Protein AF-A0A2E0AFM7-F1 (afdb_monomer_lite)

pLDDT: mean 86.43, std 8.31, range [65.31, 95.88]

Structure (mmCIF, N/CA/C/O backbone):
data_AF-A0A2E0AFM7-F1
#
_entry.id   AF-A0A2E0AFM7-F1
#
loop_
_atom_site.group_PDB
_atom_site.id
_atom_site.type_symbol
_atom_site.label_atom_id
_atom_site.label_alt_id
_atom_site.label_comp_id
_atom_site.label_asym_id
_atom_site.label_entity_id
_atom_site.label_seq_id
_atom_site.pdbx_PDB_ins_code
_atom_site.Cartn_x
_atom_site.Cartn_y
_atom_site.Cartn_z
_atom_site.occupancy
_atom_site.B_iso_or_equiv
_atom_site.auth_seq_id
_atom_site.auth_comp_id
_atom_site.auth_asym_id
_atom_site.auth_atom_id
_atom_site.pdbx_PDB_model_num
ATOM 1 N N . ALA A 1 1 ? 18.529 2.459 -20.589 1.00 71.50 1 ALA A N 1
ATOM 2 C CA . ALA A 1 1 ? 19.349 2.223 -19.376 1.00 71.50 1 ALA A CA 1
ATOM 3 C C . ALA A 1 1 ? 18.419 2.007 -18.179 1.00 71.50 1 ALA A C 1
ATOM 5 O O . ALA A 1 1 ? 17.248 2.343 -18.295 1.00 71.50 1 ALA A O 1
ATOM 6 N N . GLY A 1 2 ? 18.890 1.439 -17.065 1.00 82.94 2 GLY A N 1
ATOM 7 C CA . GLY A 1 2 ? 18.041 1.170 -15.887 1.00 82.94 2 GLY A CA 1
ATOM 8 C C . GLY A 1 2 ? 17.238 -0.136 -15.984 1.00 82.94 2 GLY A C 1
ATOM 9 O O . GLY A 1 2 ? 17.667 -1.060 -16.674 1.00 82.94 2 GLY A O 1
ATOM 10 N N . LEU A 1 3 ? 16.091 -0.222 -15.296 1.00 82.12 3 LEU A N 1
ATOM 11 C CA . LEU A 1 3 ? 15.252 -1.436 -15.235 1.00 82.12 3 LEU A CA 1
ATOM 12 C C . LEU A 1 3 ? 14.802 -1.925 -16.624 1.00 82.12 3 LEU A C 1
ATOM 14 O O . LEU A 1 3 ? 14.878 -3.121 -16.895 1.00 82.12 3 LEU A O 1
ATOM 18 N N . VAL A 1 4 ? 14.500 -1.003 -17.546 1.00 80.94 4 VAL A N 1
ATOM 19 C CA . VAL A 1 4 ? 14.212 -1.310 -18.964 1.00 80.94 4 VAL A CA 1
ATOM 20 C C . VAL A 1 4 ? 15.354 -2.089 -19.624 1.00 80.94 4 VAL A C 1
ATOM 22 O O . VAL A 1 4 ? 15.128 -3.043 -20.356 1.00 80.94 4 VAL A O 1
ATOM 25 N N . ALA A 1 5 ? 16.610 -1.715 -19.356 1.00 82.75 5 ALA A N 1
ATOM 26 C CA . ALA A 1 5 ? 17.767 -2.394 -19.946 1.00 82.75 5 ALA A CA 1
ATOM 27 C C . ALA A 1 5 ? 18.069 -3.750 -19.287 1.00 82.75 5 ALA A C 1
ATOM 29 O O . ALA A 1 5 ? 18.787 -4.560 -19.866 1.00 82.75 5 ALA A O 1
ATOM 30 N N . ARG A 1 6 ? 17.550 -3.993 -18.076 1.00 84.06 6 ARG A N 1
ATOM 31 C CA . ARG A 1 6 ? 17.683 -5.277 -17.374 1.00 84.06 6 ARG A CA 1
ATOM 32 C C . ARG A 1 6 ? 16.665 -6.307 -17.857 1.00 84.06 6 ARG A C 1
ATOM 34 O O . ARG A 1 6 ? 16.982 -7.490 -17.804 1.00 84.06 6 ARG A O 1
ATOM 41 N N . GLY A 1 7 ? 15.481 -5.871 -18.301 1.00 80.62 7 GLY A N 1
ATOM 42 C CA . GLY A 1 7 ? 14.502 -6.701 -19.016 1.00 80.62 7 GLY A CA 1
ATOM 43 C C . GLY A 1 7 ? 14.036 -7.953 -18.269 1.00 80.62 7 GLY A C 1
ATOM 44 O O . GLY A 1 7 ? 13.698 -8.950 -18.899 1.00 80.62 7 GLY A O 1
ATOM 45 N N . ARG A 1 8 ? 14.072 -7.954 -16.931 1.00 79.81 8 ARG A N 1
ATOM 46 C CA . ARG A 1 8 ? 13.633 -9.112 -16.146 1.00 79.81 8 ARG A CA 1
ATOM 47 C C . ARG A 1 8 ? 12.115 -9.133 -16.069 1.00 79.81 8 ARG A C 1
ATOM 49 O O . ARG A 1 8 ? 11.496 -8.166 -15.642 1.00 79.81 8 ARG A O 1
ATOM 56 N N . HIS A 1 9 ? 11.542 -10.261 -16.447 1.00 78.94 9 HIS A N 1
ATOM 57 C CA . HIS A 1 9 ? 10.104 -10.492 -16.406 1.00 78.94 9 HIS A CA 1
ATOM 58 C C . HIS A 1 9 ? 9.652 -10.747 -14.960 1.00 78.94 9 HIS A C 1
ATOM 60 O O . HIS A 1 9 ? 10.287 -11.509 -14.224 1.00 78.94 9 HIS A O 1
ATOM 66 N N . GLY A 1 10 ? 8.549 -10.114 -14.561 1.00 70.44 10 GLY A N 1
ATOM 67 C CA . GLY A 1 10 ? 7.923 -10.276 -13.246 1.00 70.44 10 GLY A CA 1
ATOM 68 C C . GLY A 1 10 ? 6.701 -11.196 -13.293 1.00 70.44 10 GLY A C 1
ATOM 69 O O . GLY A 1 10 ? 6.181 -11.497 -14.367 1.00 70.44 10 GLY A O 1
ATOM 70 N N . VAL A 1 11 ? 6.229 -11.639 -12.121 1.00 68.38 11 VAL A N 1
ATOM 71 C CA . VAL A 1 11 ? 4.944 -12.355 -11.949 1.00 68.38 11 VAL A CA 1
ATOM 72 C C . VAL A 1 11 ? 4.794 -13.548 -12.912 1.00 68.38 11 VAL A C 1
ATOM 74 O O . VAL A 1 11 ? 3.849 -13.640 -13.690 1.00 68.38 11 VAL A O 1
ATOM 77 N N . GLY A 1 12 ? 5.793 -14.435 -12.944 1.00 71.75 12 GLY A N 1
ATOM 78 C CA . GLY A 1 12 ? 5.764 -15.625 -13.807 1.00 71.75 12 GLY A CA 1
ATOM 79 C C . GLY A 1 12 ? 5.738 -15.341 -15.318 1.00 71.75 12 GLY A C 1
ATOM 80 O O . GLY A 1 12 ? 5.405 -16.238 -16.085 1.00 71.75 12 GLY A O 1
ATOM 81 N N . GLY A 1 13 ? 6.080 -14.121 -15.753 1.00 72.25 13 GLY A N 1
ATOM 82 C CA . GLY A 1 13 ? 6.061 -13.702 -17.160 1.00 72.25 13 GLY A CA 1
ATOM 83 C C . GLY A 1 13 ? 4.856 -12.844 -17.558 1.00 72.25 13 GLY A C 1
ATOM 84 O O . GLY A 1 13 ? 4.757 -12.460 -18.719 1.00 72.25 13 GLY A O 1
ATOM 85 N N . LEU A 1 14 ? 3.958 -12.517 -16.620 1.00 70.56 14 LEU A N 1
ATOM 86 C CA . LEU A 1 14 ? 2.806 -11.638 -16.870 1.00 70.56 14 LEU A CA 1
ATOM 87 C C . LEU A 1 14 ? 3.190 -10.159 -16.975 1.00 70.56 14 LEU A C 1
ATOM 89 O O . LEU A 1 14 ? 2.445 -9.369 -17.550 1.00 70.56 14 LEU A O 1
ATOM 93 N N . VAL A 1 15 ? 4.351 -9.784 -16.435 1.00 74.88 15 VAL A N 1
ATOM 94 C CA . VAL A 1 15 ? 4.876 -8.424 -16.529 1.00 74.88 15 VAL A CA 1
ATOM 95 C C . VAL A 1 15 ? 6.088 -8.415 -17.469 1.00 74.88 15 VAL A C 1
ATOM 97 O O . VAL A 1 15 ? 7.057 -9.131 -17.187 1.00 74.88 15 VAL A O 1
ATOM 100 N N . PRO A 1 16 ? 6.060 -7.614 -18.555 1.00 71.50 16 PRO A N 1
ATOM 101 C CA . PRO A 1 16 ? 7.094 -7.632 -19.590 1.00 71.50 16 PRO A CA 1
ATOM 102 C C . PRO A 1 16 ? 8.472 -7.204 -19.071 1.00 71.50 16 PRO A C 1
ATOM 104 O O . PRO A 1 16 ? 9.474 -7.771 -19.501 1.00 71.50 16 PRO A O 1
ATOM 107 N N . ASP A 1 17 ? 8.535 -6.269 -18.117 1.00 78.31 17 ASP A N 1
ATOM 108 C CA . ASP A 1 17 ? 9.766 -5.916 -17.408 1.00 78.31 17 ASP A CA 1
ATOM 109 C C . ASP A 1 17 ? 9.515 -5.356 -15.985 1.00 78.31 17 ASP A C 1
ATOM 111 O O . ASP A 1 17 ? 8.395 -5.014 -15.604 1.00 78.31 17 ASP A O 1
ATOM 115 N N . GLU A 1 18 ? 10.576 -5.251 -15.176 1.00 79.50 18 GLU A N 1
ATOM 116 C CA . GLU A 1 18 ? 10.545 -4.746 -13.790 1.00 79.50 18 GLU A CA 1
ATOM 117 C C . GLU A 1 18 ? 10.023 -3.292 -13.649 1.00 79.50 18 GLU A C 1
ATOM 119 O O . GLU A 1 18 ? 9.825 -2.837 -12.523 1.00 79.50 18 GLU A O 1
ATOM 124 N N . THR A 1 19 ? 9.786 -2.534 -14.732 1.00 83.94 19 THR A N 1
ATOM 125 C CA . THR A 1 19 ? 9.313 -1.138 -14.619 1.00 83.94 19 THR A CA 1
ATOM 126 C C . THR A 1 19 ? 7.907 -1.021 -14.053 1.00 83.94 19 THR A C 1
ATOM 128 O O . THR A 1 19 ? 7.588 0.006 -13.466 1.00 83.94 19 THR A O 1
ATOM 131 N N . HIS A 1 20 ? 7.096 -2.077 -14.126 1.00 83.19 20 HIS A N 1
ATOM 132 C CA . HIS A 1 20 ? 5.780 -2.109 -13.487 1.00 83.19 20 HIS A CA 1
ATOM 133 C C . HIS A 1 20 ? 5.837 -1.782 -11.987 1.00 83.19 20 HIS A C 1
ATOM 135 O O . HIS A 1 20 ? 4.958 -1.097 -11.473 1.00 83.19 20 HIS A O 1
ATOM 141 N N . PHE A 1 21 ? 6.899 -2.195 -11.286 1.00 81.94 21 PHE A N 1
ATOM 142 C CA . PHE A 1 21 ? 7.072 -1.886 -9.863 1.00 81.94 21 PHE A CA 1
ATOM 143 C C . PHE A 1 21 ? 7.312 -0.393 -9.593 1.00 81.94 21 PHE A C 1
ATOM 145 O O . PHE A 1 21 ? 7.144 0.056 -8.463 1.00 81.94 21 PHE A O 1
ATOM 152 N N . LEU A 1 22 ? 7.685 0.387 -10.615 1.00 88.00 22 LEU A N 1
ATOM 153 C CA . LEU A 1 22 ? 7.825 1.837 -10.498 1.00 88.00 22 LEU A CA 1
ATOM 154 C C . LEU A 1 22 ? 6.474 2.556 -10.475 1.00 88.00 22 LEU A C 1
ATOM 156 O O . LEU A 1 22 ? 6.435 3.698 -10.033 1.00 88.00 22 LEU A O 1
ATOM 160 N N . ASN A 1 23 ? 5.378 1.913 -10.892 1.00 86.12 23 ASN A N 1
ATOM 161 C CA . ASN A 1 23 ? 4.058 2.548 -10.897 1.00 86.12 23 ASN A CA 1
ATOM 162 C C . ASN A 1 23 ? 3.649 3.010 -9.494 1.00 86.12 23 ASN A C 1
ATOM 164 O O . ASN A 1 23 ? 3.292 4.167 -9.336 1.00 86.12 23 ASN A O 1
ATOM 168 N N . ALA A 1 24 ? 3.853 2.185 -8.460 1.00 86.50 24 ALA A N 1
ATOM 169 C CA . ALA A 1 24 ? 3.566 2.580 -7.077 1.00 86.50 24 ALA A CA 1
ATOM 170 C C . ALA A 1 24 ? 4.352 3.832 -6.633 1.00 86.50 24 ALA A C 1
ATOM 172 O O . ALA A 1 24 ? 3.865 4.634 -5.836 1.00 86.50 24 ALA A O 1
ATOM 173 N N . LEU A 1 25 ? 5.571 4.020 -7.157 1.00 88.19 25 LEU A N 1
ATOM 174 C CA . LEU A 1 25 ? 6.370 5.216 -6.888 1.00 88.19 25 LEU A CA 1
ATOM 175 C C . LEU A 1 25 ? 5.854 6.426 -7.669 1.00 88.19 25 LEU A C 1
ATOM 177 O O . LEU A 1 25 ? 5.8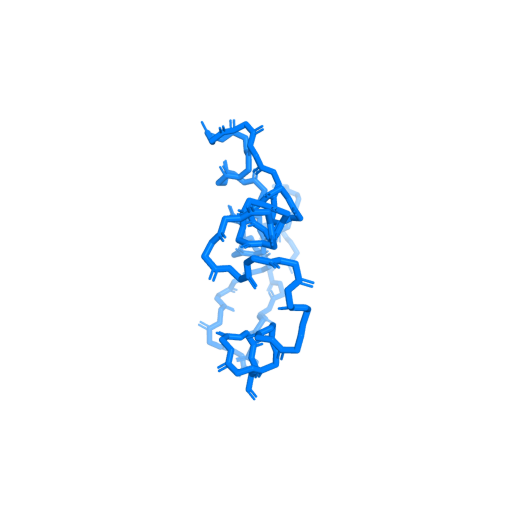32 7.522 -7.120 1.00 88.19 25 LEU A O 1
ATOM 181 N N . HIS A 1 26 ? 5.447 6.246 -8.926 1.00 90.56 26 HIS A N 1
ATOM 182 C CA . HIS A 1 26 ? 4.836 7.318 -9.711 1.00 90.56 26 HIS A CA 1
ATOM 183 C C . HIS A 1 26 ? 3.526 7.792 -9.083 1.00 90.56 26 HIS A C 1
ATOM 185 O O . HIS A 1 26 ? 3.366 8.994 -8.896 1.00 90.56 26 HIS A O 1
ATOM 191 N N . ASP A 1 27 ? 2.665 6.864 -8.666 1.00 88.88 27 ASP A N 1
ATOM 192 C CA . ASP A 1 27 ? 1.406 7.176 -7.991 1.00 88.88 27 ASP A CA 1
ATOM 193 C C . ASP A 1 27 ? 1.674 7.952 -6.696 1.00 88.88 27 ASP A C 1
ATOM 195 O O . ASP A 1 27 ? 1.064 8.992 -6.460 1.00 88.88 27 ASP A O 1
ATOM 199 N N . SER A 1 28 ? 2.674 7.528 -5.909 1.00 91.06 28 SER A N 1
ATOM 200 C CA . SER A 1 28 ? 3.060 8.240 -4.681 1.00 91.06 28 SER A CA 1
ATOM 201 C C . SER A 1 28 ? 3.572 9.661 -4.945 1.00 91.06 28 SER A C 1
ATOM 203 O O . SER A 1 28 ? 3.375 10.564 -4.133 1.00 91.06 28 SER A O 1
ATOM 205 N N . LEU A 1 29 ? 4.263 9.877 -6.069 1.00 92.38 29 LEU A N 1
ATOM 206 C CA . LEU A 1 29 ? 4.733 11.204 -6.470 1.00 92.38 29 LEU A CA 1
ATOM 207 C C . LEU A 1 29 ? 3.591 12.088 -6.981 1.00 92.38 29 LEU A C 1
ATOM 209 O O . LEU A 1 29 ? 3.622 13.295 -6.751 1.00 92.38 29 LEU A O 1
ATOM 213 N N . GLU A 1 30 ? 2.608 11.508 -7.670 1.00 92.25 30 GLU A N 1
ATOM 214 C CA . GLU A 1 30 ? 1.452 12.228 -8.205 1.00 92.25 30 GLU A CA 1
ATOM 215 C C . GLU A 1 30 ? 0.491 12.664 -7.093 1.00 92.25 30 GLU A C 1
ATOM 217 O O . GLU A 1 30 ? 0.043 13.812 -7.075 1.00 92.25 30 GLU A O 1
ATOM 222 N N . THR A 1 31 ? 0.214 11.780 -6.134 1.00 91.31 31 THR A N 1
ATOM 223 C CA . THR A 1 31 ? -0.682 12.064 -5.002 1.00 91.31 31 THR A CA 1
ATOM 224 C C . THR A 1 31 ? 0.021 12.799 -3.861 1.00 91.31 31 THR A C 1
ATOM 226 O O . THR A 1 31 ? -0.635 13.443 -3.041 1.00 91.31 31 THR A O 1
ATOM 229 N N . GLY A 1 32 ? 1.353 12.709 -3.787 1.00 93.31 32 GLY A N 1
ATOM 230 C CA . GLY A 1 32 ? 2.134 13.168 -2.639 1.00 93.31 32 GLY A CA 1
ATOM 231 C C . GLY A 1 32 ? 1.928 12.312 -1.384 1.00 93.31 32 GLY A C 1
ATOM 232 O O . GLY A 1 32 ? 2.298 12.746 -0.294 1.00 93.31 32 GLY A O 1
ATOM 233 N N . MET A 1 33 ? 1.329 11.128 -1.526 1.00 92.94 33 MET A N 1
ATOM 234 C CA . MET A 1 33 ? 1.012 10.203 -0.442 1.00 92.94 33 MET A CA 1
ATOM 235 C C . MET A 1 33 ? 1.656 8.852 -0.715 1.00 92.94 33 MET A C 1
ATOM 237 O O . MET A 1 33 ? 1.599 8.329 -1.821 1.00 92.94 33 MET A O 1
ATOM 241 N N . THR A 1 34 ? 2.267 8.263 0.304 1.00 93.31 34 THR A N 1
ATOM 242 C CA . THR A 1 34 ? 2.751 6.885 0.224 1.00 93.31 34 THR A CA 1
ATOM 243 C C . THR A 1 34 ? 1.609 5.901 0.503 1.00 93.31 34 THR A C 1
ATOM 245 O O . THR A 1 34 ? 0.633 6.266 1.160 1.00 93.31 34 THR A O 1
ATOM 248 N N . PRO A 1 35 ? 1.741 4.613 0.134 1.00 90.69 35 PRO A N 1
ATOM 249 C CA . PRO A 1 35 ? 0.764 3.592 0.527 1.00 90.69 35 PRO A CA 1
ATOM 250 C C . PRO A 1 35 ? 0.560 3.492 2.049 1.00 90.69 35 PRO A C 1
ATOM 252 O O . PRO A 1 35 ? -0.502 3.096 2.518 1.00 90.69 35 PRO A O 1
ATOM 255 N N . ALA A 1 36 ? 1.568 3.860 2.849 1.00 92.88 36 ALA A N 1
ATOM 256 C CA . ALA A 1 36 ? 1.427 3.908 4.301 1.00 92.88 36 ALA A CA 1
ATOM 257 C C . ALA A 1 36 ? 0.511 5.057 4.754 1.00 92.88 36 ALA A C 1
ATOM 259 O O . ALA A 1 36 ? -0.234 4.886 5.717 1.00 92.88 36 ALA A O 1
ATOM 260 N N . ASP A 1 37 ? 0.536 6.196 4.059 1.00 93.88 37 ASP A N 1
ATOM 261 C CA . ASP A 1 37 ? -0.347 7.329 4.348 1.00 93.88 37 ASP A CA 1
ATOM 262 C C . ASP A 1 37 ? -1.811 6.972 4.060 1.00 93.88 37 ASP A C 1
ATOM 264 O O . ASP A 1 37 ? -2.687 7.298 4.859 1.00 93.88 37 ASP A O 1
ATOM 268 N N . GLU A 1 38 ? -2.073 6.214 2.990 1.00 92.38 38 GLU A N 1
ATOM 269 C CA . GLU A 1 38 ? -3.410 5.682 2.690 1.00 92.38 38 GLU A CA 1
ATOM 270 C C . GLU A 1 38 ? -3.917 4.764 3.814 1.00 92.38 38 GLU A C 1
ATOM 272 O O . GLU A 1 38 ? -5.032 4.932 4.313 1.00 92.38 38 GLU A O 1
ATOM 277 N N . LEU A 1 39 ? -3.077 3.835 4.285 1.00 93.94 39 LEU A N 1
ATOM 278 C CA . LEU A 1 39 ? -3.423 2.947 5.401 1.00 93.94 39 LEU A CA 1
ATOM 279 C C . LEU A 1 39 ? -3.667 3.719 6.704 1.00 93.94 39 LEU A C 1
ATOM 281 O O . LEU A 1 39 ? -4.572 3.374 7.464 1.00 93.94 39 LEU A O 1
ATOM 285 N N . LEU A 1 40 ? -2.892 4.773 6.971 1.00 94.69 40 LEU A N 1
ATOM 286 C CA . LEU A 1 40 ? -3.108 5.642 8.130 1.00 94.69 40 LEU A CA 1
ATOM 287 C C . LEU A 1 40 ? -4.416 6.430 8.011 1.00 94.69 40 LEU A C 1
ATOM 289 O O . LEU A 1 40 ? -5.126 6.585 9.006 1.00 94.69 40 LEU A O 1
ATOM 293 N N . GLN A 1 41 ? -4.768 6.891 6.811 1.00 95.19 41 GLN A N 1
ATOM 294 C CA . GLN A 1 41 ? -6.043 7.555 6.565 1.00 95.19 41 GLN A CA 1
ATOM 295 C C . GLN A 1 41 ? -7.223 6.610 6.819 1.00 95.19 41 GLN A C 1
ATOM 297 O O . GLN A 1 41 ? -8.185 7.014 7.471 1.00 95.19 41 GLN A O 1
ATOM 302 N N . HIS A 1 42 ? -7.128 5.352 6.386 1.00 95.06 42 HIS A N 1
ATOM 303 C CA . HIS A 1 42 ? -8.128 4.332 6.698 1.00 95.06 42 HIS A CA 1
ATOM 304 C C . HIS A 1 42 ? -8.213 4.047 8.198 1.00 95.06 42 HIS A C 1
ATOM 306 O O . HIS A 1 42 ? -9.293 4.090 8.792 1.00 95.06 42 HIS A O 1
ATOM 312 N N . PHE A 1 43 ? -7.056 3.855 8.839 1.00 94.81 43 PHE A N 1
ATOM 313 C CA . PHE A 1 43 ? -6.957 3.614 10.274 1.00 94.81 43 PHE A CA 1
ATOM 314 C C . PHE A 1 43 ? -7.633 4.716 11.098 1.00 94.81 43 PHE A C 1
ATOM 316 O O . PHE A 1 43 ? -8.431 4.424 11.989 1.00 94.81 43 PHE A O 1
ATOM 323 N N . HIS A 1 44 ? -7.347 5.983 10.792 1.00 95.88 44 HIS A N 1
ATOM 324 C CA . HIS A 1 44 ? -7.940 7.128 11.483 1.00 95.88 44 HIS A CA 1
ATOM 325 C C . HIS A 1 44 ? -9.367 7.464 11.021 1.00 95.88 44 HIS A C 1
ATOM 327 O O . HIS A 1 44 ? -10.072 8.186 11.726 1.00 95.88 44 HIS A O 1
ATOM 333 N N . GLY A 1 45 ? -9.782 6.960 9.859 1.00 95.31 45 GLY A N 1
ATOM 334 C CA . GLY A 1 45 ? -11.079 7.198 9.242 1.00 95.31 45 GLY A CA 1
ATOM 335 C C . GLY A 1 45 ? -12.046 6.038 9.449 1.00 95.31 45 GLY A C 1
ATOM 336 O O . GLY A 1 45 ? -12.546 5.811 10.549 1.00 95.31 45 GLY A O 1
ATOM 337 N N . ASP A 1 46 ? -12.344 5.315 8.372 1.00 95.06 46 ASP A N 1
ATOM 338 C CA . ASP A 1 46 ? -13.384 4.286 8.321 1.00 95.06 46 ASP A CA 1
ATOM 339 C C . ASP A 1 46 ? -13.106 3.093 9.240 1.00 95.06 46 ASP A C 1
ATOM 341 O O . ASP A 1 46 ? -14.043 2.437 9.713 1.00 95.06 46 ASP A O 1
ATOM 345 N N . TRP A 1 47 ? -11.842 2.843 9.575 1.00 94.81 47 TRP A N 1
ATOM 346 C CA . TRP A 1 47 ? -11.491 1.799 10.527 1.00 94.81 47 TRP A CA 1
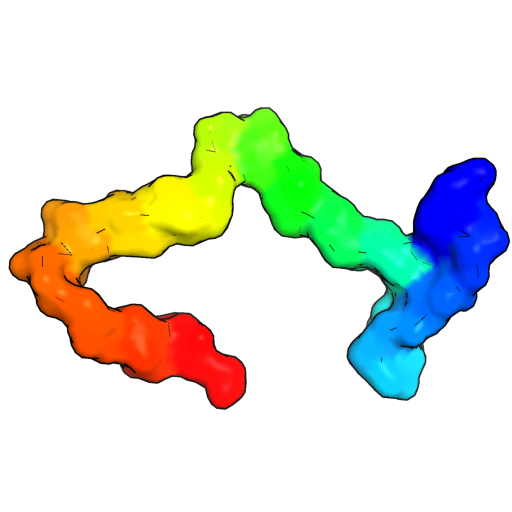ATOM 347 C C . TRP A 1 47 ? -11.664 2.227 11.978 1.00 94.81 47 TRP A C 1
ATOM 349 O O . TRP A 1 47 ? -11.740 1.360 12.844 1.00 94.81 47 TRP A O 1
ATOM 359 N N . HIS A 1 48 ? -11.780 3.527 12.261 1.00 93.75 48 HIS A N 1
ATOM 360 C CA . HIS A 1 48 ? -11.980 4.058 13.612 1.00 93.75 48 HIS A CA 1
ATOM 361 C C . HIS A 1 48 ? -10.965 3.504 14.637 1.00 93.75 48 HIS A C 1
ATOM 363 O O . HIS A 1 48 ? -11.306 3.232 15.788 1.00 93.75 48 HIS A O 1
ATOM 369 N N . GLY A 1 49 ? -9.714 3.310 14.217 1.00 93.81 49 GLY A N 1
ATOM 370 C CA . GLY A 1 49 ? -8.636 2.749 15.031 1.00 93.81 49 GLY A CA 1
ATOM 371 C C . GLY A 1 49 ? -8.591 1.216 15.105 1.00 93.81 49 GLY A C 1
ATOM 372 O O . GLY A 1 49 ? -7.763 0.6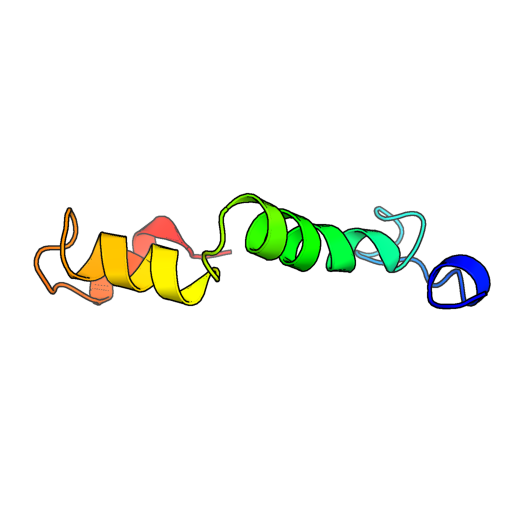72 15.836 1.00 93.81 49 GLY A O 1
ATOM 373 N N . ASP A 1 50 ? -9.445 0.500 14.372 1.00 94.56 50 ASP A N 1
ATOM 374 C CA . ASP A 1 50 ? -9.428 -0.963 14.309 1.00 94.56 50 ASP A CA 1
ATOM 375 C C . ASP A 1 50 ? -8.471 -1.469 13.222 1.00 94.56 50 ASP A C 1
ATOM 377 O O . ASP A 1 50 ? -8.825 -1.584 12.047 1.00 94.56 50 ASP A O 1
ATOM 381 N N . LEU A 1 51 ? -7.247 -1.818 13.628 1.00 92.44 51 LEU A N 1
ATOM 382 C CA . LEU A 1 51 ? -6.233 -2.346 12.714 1.00 92.44 51 LEU A CA 1
ATOM 383 C C . LEU A 1 51 ? -6.616 -3.709 12.118 1.00 92.44 51 LEU A C 1
ATOM 385 O O . LEU A 1 51 ? -6.075 -4.071 11.081 1.00 92.44 51 LEU A O 1
ATOM 389 N N . ASN A 1 52 ? -7.540 -4.472 12.714 1.00 93.44 52 ASN A N 1
ATOM 390 C CA . ASN A 1 52 ? -7.866 -5.806 12.197 1.00 93.44 52 ASN A CA 1
ATOM 391 C C . ASN A 1 52 ? -8.475 -5.757 10.789 1.00 93.44 52 ASN A C 1
ATOM 393 O O . ASN A 1 52 ? -8.313 -6.703 10.020 1.00 93.44 52 ASN A O 1
ATOM 397 N N . LYS A 1 53 ? -9.093 -4.630 10.417 1.00 92.31 53 LYS A N 1
ATOM 398 C CA . LYS A 1 53 ? -9.676 -4.408 9.087 1.00 92.31 53 LYS A CA 1
ATOM 399 C C . LYS A 1 53 ? -8.660 -4.471 7.949 1.00 92.31 53 LYS A C 1
ATOM 401 O O . LYS A 1 53 ? -9.055 -4.758 6.821 1.00 92.31 53 LYS A O 1
ATOM 406 N N . ILE A 1 54 ? -7.368 -4.279 8.234 1.00 94.12 54 ILE A N 1
ATOM 407 C CA . ILE A 1 54 ? -6.315 -4.423 7.223 1.00 94.12 54 ILE A CA 1
ATOM 408 C C . ILE A 1 54 ? -6.293 -5.833 6.624 1.00 94.12 54 ILE A C 1
ATOM 410 O O . ILE A 1 54 ? -6.069 -5.987 5.428 1.00 94.12 54 ILE A O 1
ATOM 414 N N . TYR A 1 55 ? -6.579 -6.860 7.427 1.00 91.19 55 TYR A N 1
ATOM 415 C CA . TYR A 1 55 ? -6.557 -8.247 6.968 1.00 91.19 55 TYR A CA 1
ATOM 416 C C . TYR A 1 55 ? -7.764 -8.584 6.096 1.00 91.19 55 TYR A C 1
ATOM 418 O O . TYR A 1 55 ? -7.635 -9.371 5.167 1.00 91.19 55 TYR A O 1
ATOM 426 N N . ASP A 1 56 ? -8.913 -7.961 6.344 1.00 90.19 56 ASP A N 1
ATOM 427 C CA . ASP A 1 56 ? -10.102 -8.170 5.517 1.00 90.19 56 ASP A CA 1
ATOM 428 C C . ASP A 1 56 ? -9.989 -7.450 4.165 1.00 90.19 56 ASP A C 1
ATOM 430 O O . ASP A 1 56 ? -10.477 -7.949 3.153 1.00 90.19 56 ASP A O 1
ATOM 434 N N . GLN A 1 57 ? -9.365 -6.267 4.141 1.00 87.25 57 GLN A N 1
ATOM 435 C CA . GLN A 1 57 ? -9.361 -5.382 2.969 1.00 87.25 57 GLN A CA 1
ATOM 436 C C . GLN A 1 57 ? -8.109 -5.506 2.089 1.00 87.25 57 GLN A C 1
ATOM 438 O O . GLN A 1 57 ? -8.191 -5.241 0.892 1.00 87.25 57 GLN A O 1
ATOM 443 N N . TYR A 1 58 ? -6.967 -5.911 2.651 1.00 86.62 58 TYR A N 1
ATOM 444 C CA . TYR A 1 58 ? -5.674 -5.949 1.953 1.00 86.62 58 TYR A CA 1
ATOM 445 C C . TYR A 1 58 ? -5.026 -7.347 1.950 1.00 86.62 58 TYR A C 1
ATOM 447 O O . TYR A 1 58 ? -3.827 -7.471 1.689 1.00 86.62 58 TYR A O 1
ATOM 455 N N . SER A 1 59 ? -5.786 -8.414 2.229 1.00 81.38 59 SER A N 1
ATOM 456 C CA . SER A 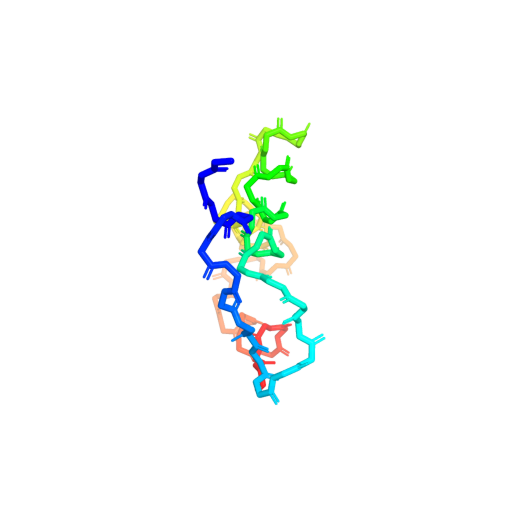1 59 ? -5.282 -9.783 2.041 1.00 81.38 59 SER A CA 1
ATOM 457 C C . SER A 1 59 ? -5.151 -10.120 0.554 1.00 81.38 59 SER A C 1
ATOM 459 O O . SER A 1 59 ? -6.087 -9.919 -0.219 1.00 81.38 59 SER A O 1
ATOM 461 N N . TYR A 1 60 ? -3.988 -10.665 0.187 1.00 65.31 60 TYR A N 1
ATOM 462 C CA . TYR A 1 60 ? -3.703 -11.263 -1.123 1.00 65.31 60 TYR A CA 1
ATOM 463 C C . TYR A 1 60 ? -4.280 -12.674 -1.257 1.00 65.31 60 TYR A C 1
ATOM 465 O O . TYR A 1 60 ? -4.416 -13.356 -0.212 1.00 65.31 60 TYR A O 1
#

Radius of gyration: 15.73 Å; chains: 1; bounding box: 33×29×35 Å

Sequence (60 aa):
AGLVARGRHGVGGLVPDETHFLNALHDSLETGMTPADELLQHFHGDWHGDLNKIYDQYSY

Secondary structure (DSSP, 8-state):
--HHHH-PPBGGGTBSSGGGGGHHH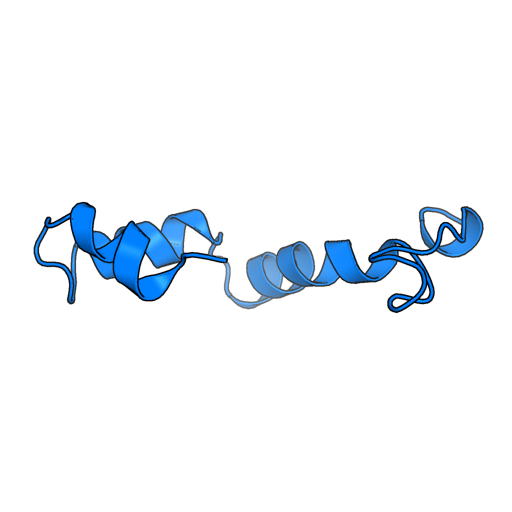HHHHHHS--HHHHHHHHHHTTTTT-TTHHHHHS--

Foldseek 3Di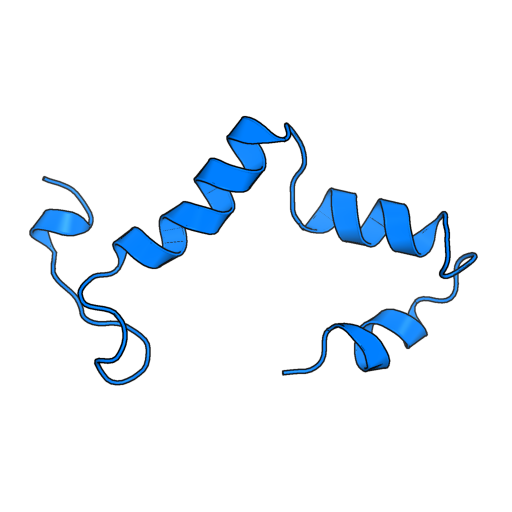:
DPFVVVQDAPDVNPRRTPCVVCVQVVVCVVVVHHPVNVVVCCCVPVCVNPPVVCCVPVPD